Protein AF-R6WNU2-F1 (afdb_monomer_lite)

Foldseek 3Di:
DVLVVLLVVLVVQCVVCPDPPSVPVNVVSVVVNVVSVVVVVCCVPVVVVVVVVVVVVPPPPDPPPD

Sequence (66 aa):
MTALTSALALIPLALRGDLPGNEIQSP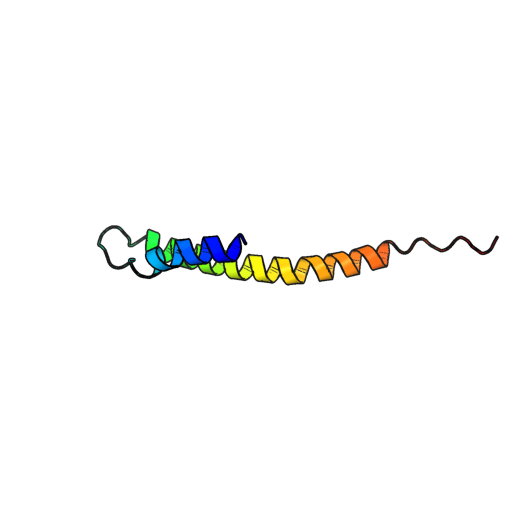MAKVILGGLLTSTFLNAFIIPIVYEWMHRHDKPANPENR

pLDDT: mean 74.25, std 11.82, range [53.5, 90.25]

Structure (mmCIF, N/CA/C/O backbone):
data_AF-R6WNU2-F1
#
_entry.id   AF-R6WNU2-F1
#
loop_
_atom_site.group_PDB
_atom_site.id
_atom_site.type_symbol
_atom_site.label_atom_id
_atom_site.label_alt_id
_atom_site.label_comp_id
_atom_site.label_asym_id
_atom_site.label_entity_id
_atom_site.label_seq_id
_atom_site.pdbx_PDB_ins_code
_atom_site.Cartn_x
_atom_site.Cartn_y
_atom_site.Cartn_z
_atom_site.occupancy
_atom_site.B_iso_or_equiv
_atom_site.auth_seq_id
_atom_site.auth_comp_id
_atom_site.auth_asym_id
_atom_site.auth_atom_id
_atom_site.pdbx_PDB_model_num
ATOM 1 N N . MET A 1 1 ? 5.604 -12.399 -0.238 1.00 67.69 1 MET A N 1
ATOM 2 C CA . MET A 1 1 ? 5.630 -12.641 1.223 1.00 67.69 1 MET A CA 1
ATOM 3 C C . MET A 1 1 ? 5.129 -11.433 2.010 1.00 67.69 1 MET A C 1
ATOM 5 O O . MET A 1 1 ? 4.102 -11.558 2.654 1.00 67.69 1 MET A O 1
ATOM 9 N N . THR A 1 2 ? 5.769 -10.263 1.917 1.00 78.06 2 THR A N 1
ATOM 10 C CA . THR A 1 2 ? 5.517 -9.108 2.807 1.00 78.06 2 THR A CA 1
ATOM 11 C C . THR A 1 2 ? 4.096 -8.533 2.740 1.00 78.06 2 THR A C 1
ATOM 13 O O . THR A 1 2 ? 3.457 -8.381 3.775 1.00 78.06 2 THR A O 1
ATOM 16 N N . ALA A 1 3 ? 3.557 -8.285 1.539 1.00 70.44 3 ALA A N 1
ATOM 17 C CA . ALA A 1 3 ? 2.219 -7.700 1.377 1.00 70.44 3 ALA A CA 1
ATOM 18 C C . ALA A 1 3 ? 1.091 -8.602 1.915 1.00 70.44 3 ALA A C 1
ATOM 20 O O . ALA A 1 3 ? 0.164 -8.117 2.557 1.00 70.44 3 ALA A O 1
ATOM 21 N N . LEU A 1 4 ? 1.201 -9.920 1.708 1.00 75.25 4 LEU A N 1
ATOM 22 C CA . LEU A 1 4 ? 0.262 -10.915 2.240 1.00 75.25 4 LEU A CA 1
ATOM 23 C C . LEU A 1 4 ? 0.285 -10.946 3.774 1.00 75.25 4 LEU A C 1
ATOM 25 O O . LEU A 1 4 ? -0.773 -10.943 4.396 1.00 75.25 4 LEU A O 1
ATOM 29 N N . THR A 1 5 ? 1.474 -10.914 4.383 1.00 77.75 5 THR A N 1
ATOM 30 C CA . THR A 1 5 ? 1.620 -10.869 5.846 1.00 77.75 5 THR A CA 1
ATOM 31 C C . THR A 1 5 ? 1.038 -9.583 6.437 1.00 77.75 5 THR A C 1
ATOM 33 O O . THR A 1 5 ? 0.297 -9.648 7.416 1.00 77.75 5 THR A O 1
ATOM 36 N N . SER A 1 6 ? 1.308 -8.418 5.834 1.00 74.00 6 SER A N 1
ATOM 37 C CA . SER A 1 6 ? 0.741 -7.142 6.291 1.00 74.00 6 SER A CA 1
ATOM 38 C C . SER A 1 6 ? -0.778 -7.078 6.110 1.00 74.00 6 SER A C 1
ATOM 40 O O . SER A 1 6 ? -1.472 -6.596 7.000 1.00 74.00 6 SER A O 1
ATOM 42 N N . ALA A 1 7 ? -1.312 -7.608 5.005 1.00 72.00 7 ALA A N 1
ATOM 43 C CA . ALA A 1 7 ? -2.754 -7.691 4.790 1.00 72.00 7 ALA A CA 1
ATOM 44 C C . ALA A 1 7 ? -3.429 -8.577 5.852 1.00 72.00 7 ALA A C 1
ATOM 46 O O . ALA A 1 7 ? -4.389 -8.143 6.483 1.00 72.00 7 ALA A O 1
ATOM 47 N N . LEU A 1 8 ? -2.889 -9.772 6.122 1.00 78.69 8 LEU A N 1
ATOM 48 C CA . LEU A 1 8 ? -3.408 -10.683 7.151 1.00 78.69 8 LEU A CA 1
ATOM 49 C C . LEU A 1 8 ? -3.372 -10.079 8.563 1.00 78.69 8 LEU A C 1
ATOM 51 O O . LEU A 1 8 ? -4.314 -10.274 9.329 1.00 78.69 8 LEU A O 1
ATOM 55 N N . ALA A 1 9 ? -2.332 -9.309 8.895 1.00 72.31 9 ALA A N 1
ATOM 56 C CA . ALA A 1 9 ? -2.219 -8.621 10.182 1.00 72.31 9 ALA A CA 1
ATOM 57 C C . ALA A 1 9 ? -3.232 -7.469 10.347 1.00 72.31 9 ALA A C 1
ATOM 59 O O . ALA A 1 9 ? -3.675 -7.193 11.461 1.00 72.31 9 ALA A O 1
ATOM 60 N N . LEU A 1 10 ? -3.622 -6.808 9.251 1.00 67.19 10 LEU A N 1
ATOM 61 C CA . LEU A 1 10 ? -4.523 -5.649 9.273 1.00 67.19 10 LEU A CA 1
ATOM 62 C C . LEU A 1 10 ? -6.011 -6.018 9.165 1.00 67.19 10 LEU A C 1
ATOM 64 O O . LEU A 1 10 ? -6.852 -5.244 9.617 1.00 67.19 10 LEU A O 1
ATOM 68 N N . ILE A 1 11 ? -6.356 -7.195 8.633 1.00 72.69 11 ILE A N 1
ATOM 69 C CA . ILE A 1 11 ? -7.739 -7.707 8.561 1.00 72.69 11 ILE A CA 1
ATOM 70 C C . ILE A 1 11 ? -8.471 -7.681 9.921 1.00 72.69 11 ILE A C 1
ATOM 72 O O . ILE A 1 11 ? -9.569 -7.120 9.982 1.00 72.69 11 ILE A O 1
ATOM 76 N N . PRO A 1 12 ? -7.921 -8.223 11.028 1.00 65.81 12 PRO A N 1
ATOM 77 C CA . PRO A 1 12 ? -8.613 -8.194 12.317 1.00 65.81 12 PRO A CA 1
ATOM 78 C C . PRO A 1 12 ? -8.738 -6.777 12.892 1.00 65.81 12 PRO A C 1
ATOM 80 O O . PRO A 1 12 ? -9.723 -6.497 13.569 1.00 65.81 12 PRO A O 1
ATOM 83 N N . LEU A 1 13 ? -7.796 -5.874 12.598 1.00 65.50 13 LEU A N 1
ATOM 84 C CA . LEU A 1 13 ? -7.852 -4.474 13.033 1.00 65.50 13 LEU A CA 1
ATOM 85 C C . LEU A 1 13 ? -8.905 -3.673 12.250 1.00 65.50 13 LEU A C 1
ATOM 87 O O . LEU A 1 13 ? -9.619 -2.859 12.830 1.00 65.50 13 LEU A O 1
ATOM 91 N N . ALA A 1 14 ? -9.048 -3.948 10.951 1.00 62.09 14 ALA A N 1
ATOM 92 C CA . ALA A 1 14 ? -10.073 -3.350 10.101 1.00 62.09 14 ALA A CA 1
ATOM 93 C C . ALA A 1 14 ? -11.495 -3.819 10.466 1.00 62.09 14 ALA A C 1
ATOM 95 O O . ALA A 1 14 ? -12.441 -3.044 10.341 1.00 62.09 14 ALA A O 1
ATOM 96 N N . LEU A 1 15 ? -11.645 -5.068 10.929 1.00 64.00 15 LEU A N 1
ATOM 97 C CA . LEU A 1 15 ? -12.935 -5.654 11.318 1.00 64.00 15 LEU A CA 1
ATOM 98 C C . LEU A 1 15 ? -13.334 -5.362 12.776 1.00 64.00 15 LEU A C 1
ATOM 100 O O . LEU A 1 15 ? -14.521 -5.272 13.066 1.00 64.00 15 LEU A O 1
ATOM 104 N N . ARG A 1 16 ? -12.376 -5.198 13.700 1.00 58.62 16 ARG A N 1
ATOM 105 C CA . ARG A 1 16 ? -12.627 -4.924 15.135 1.00 58.62 16 ARG A CA 1
ATOM 106 C C . ARG A 1 16 ? -12.616 -3.429 15.490 1.00 58.62 16 ARG A C 1
ATOM 108 O O . ARG A 1 16 ? -12.347 -3.061 16.629 1.00 58.62 16 ARG A O 1
ATOM 115 N N . GLY A 1 17 ? -12.902 -2.558 14.523 1.00 57.84 17 GLY A N 1
ATOM 116 C CA . GLY A 1 17 ? -12.892 -1.100 14.691 1.00 57.84 17 GLY A CA 1
ATOM 117 C C . GLY A 1 17 ? -14.040 -0.503 15.518 1.00 57.84 17 GLY A C 1
ATOM 118 O O . GLY A 1 17 ? -14.071 0.712 15.659 1.00 57.84 17 GLY A O 1
ATOM 119 N N . ASP A 1 18 ? -14.963 -1.320 16.032 1.00 55.34 18 ASP A N 1
ATOM 120 C CA . ASP A 1 18 ? -16.238 -0.892 16.640 1.00 55.34 18 ASP A CA 1
ATOM 121 C C . ASP A 1 18 ? -16.166 -0.635 18.164 1.00 55.34 18 ASP A C 1
ATOM 123 O O . ASP A 1 18 ? -17.151 -0.268 18.795 1.00 55.34 18 ASP A O 1
ATOM 127 N N . LEU A 1 19 ? -14.996 -0.820 18.789 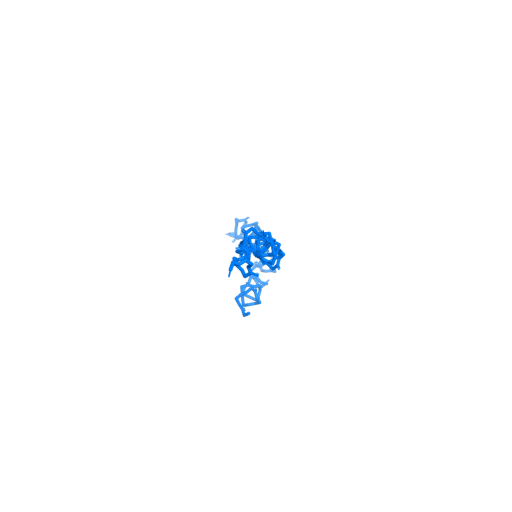1.00 59.25 19 LEU A N 1
ATOM 128 C CA . LEU A 1 19 ? -14.815 -0.597 20.229 1.00 59.25 19 LEU A CA 1
ATOM 129 C C . LEU A 1 19 ? -14.541 0.895 20.535 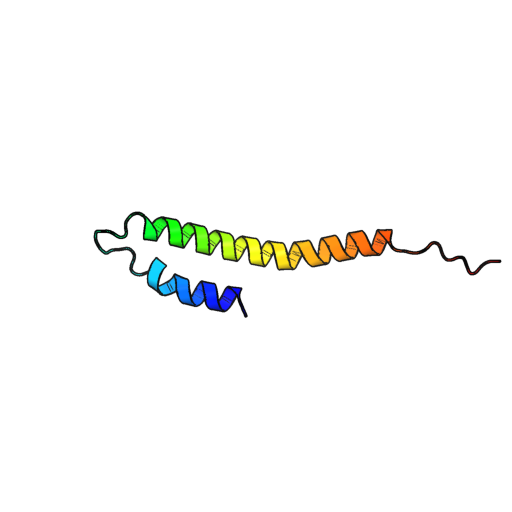1.00 59.25 19 LEU A C 1
ATOM 131 O O . LEU A 1 19 ? -13.686 1.497 19.872 1.00 59.25 19 LEU A O 1
ATOM 135 N N . PRO A 1 20 ? -15.188 1.498 21.556 1.00 54.00 20 PRO A N 1
ATOM 136 C CA . PRO A 1 20 ? -14.927 2.881 21.959 1.00 54.00 20 PRO A CA 1
ATOM 137 C C . PRO A 1 20 ? -13.452 3.051 22.359 1.00 54.00 20 PRO A C 1
ATOM 139 O O . PRO A 1 20 ? -12.933 2.306 23.189 1.00 54.00 20 PRO A O 1
ATOM 142 N N . GLY A 1 21 ? -12.763 4.001 21.715 1.00 64.62 21 GLY A N 1
ATOM 143 C CA . GLY A 1 21 ? -11.303 4.184 21.784 1.00 64.62 21 GLY A CA 1
ATOM 144 C C . GLY A 1 21 ? -10.546 3.825 20.495 1.00 64.62 21 GLY A C 1
ATOM 145 O O . GLY A 1 21 ? -9.378 4.185 20.357 1.00 64.62 21 GLY A O 1
ATOM 146 N N . ASN A 1 22 ? -11.204 3.184 19.519 1.00 61.91 22 ASN A N 1
ATOM 147 C CA . ASN A 1 22 ? -10.593 2.769 18.247 1.00 61.91 22 ASN A CA 1
ATOM 148 C C . ASN A 1 22 ? -10.949 3.659 17.037 1.00 61.91 22 ASN A C 1
ATOM 150 O O . ASN A 1 22 ? -10.614 3.336 15.894 1.00 61.91 22 ASN A O 1
ATOM 154 N N . GLU A 1 23 ? -11.576 4.807 17.292 1.00 68.62 23 GLU A N 1
ATOM 155 C CA . GLU A 1 23 ? -12.075 5.774 16.301 1.00 68.62 23 GLU A CA 1
ATOM 156 C C . GLU A 1 23 ? -10.978 6.315 15.371 1.00 68.62 23 GLU A C 1
ATOM 158 O O . GLU A 1 23 ? -11.253 6.659 14.225 1.00 68.62 23 GLU A O 1
ATOM 163 N N . ILE A 1 24 ? -9.722 6.337 15.836 1.00 69.44 24 ILE A N 1
ATOM 164 C CA . ILE A 1 24 ? -8.547 6.765 15.056 1.00 69.44 24 ILE A CA 1
ATOM 165 C C . ILE A 1 24 ? -7.819 5.569 14.421 1.00 69.44 24 ILE A C 1
ATOM 167 O O . ILE A 1 24 ? -7.294 5.671 13.311 1.00 69.44 24 ILE A O 1
ATOM 171 N N . GLN A 1 25 ? -7.812 4.402 15.073 1.00 66.50 25 GLN A N 1
ATOM 172 C CA . GLN A 1 25 ? -7.146 3.210 14.533 1.00 66.50 25 GLN A CA 1
ATOM 173 C C . GLN A 1 25 ? -7.895 2.618 13.335 1.00 66.50 25 GLN A C 1
ATOM 175 O O . GLN A 1 25 ? -7.258 2.169 12.386 1.00 66.50 25 GLN A O 1
ATOM 180 N N . SER A 1 26 ? -9.230 2.667 13.334 1.00 71.44 26 SER A N 1
ATOM 181 C CA . SER A 1 26 ? -10.057 2.205 12.212 1.00 71.44 26 SER A CA 1
ATOM 182 C C . SER A 1 26 ? -9.767 2.953 10.890 1.00 71.44 26 SER A C 1
ATOM 184 O O . SER A 1 26 ? -9.500 2.290 9.880 1.00 71.44 26 SER A O 1
ATOM 186 N N . PRO A 1 27 ? -9.734 4.305 10.838 1.00 78.00 27 PRO A N 1
ATOM 187 C CA . PRO A 1 27 ? -9.351 5.028 9.625 1.00 78.00 27 PRO A CA 1
ATOM 188 C C . PRO A 1 27 ? -7.867 4.858 9.274 1.00 78.00 27 PRO A C 1
ATOM 190 O O . PRO A 1 27 ? -7.552 4.672 8.099 1.00 78.00 27 PRO A O 1
ATOM 193 N N . MET A 1 28 ? -6.960 4.834 10.257 1.00 81.00 28 MET A N 1
ATOM 194 C CA . MET A 1 28 ? -5.530 4.600 10.005 1.00 81.00 28 MET A CA 1
ATOM 195 C C . MET A 1 28 ? -5.273 3.228 9.370 1.00 81.00 28 MET A C 1
ATOM 197 O O . MET A 1 28 ? -4.548 3.129 8.381 1.00 81.00 28 MET A O 1
ATOM 201 N N . ALA A 1 29 ? -5.920 2.172 9.871 1.00 79.19 29 ALA A N 1
ATOM 202 C CA . ALA A 1 29 ? -5.799 0.826 9.319 1.00 79.19 29 ALA A CA 1
ATOM 203 C C . ALA A 1 29 ? -6.282 0.758 7.863 1.00 79.19 29 ALA A C 1
ATOM 205 O O . ALA A 1 29 ? -5.622 0.136 7.031 1.00 79.19 29 ALA A O 1
ATOM 206 N N . LYS A 1 30 ? -7.390 1.439 7.532 1.00 81.50 30 LYS A N 1
ATOM 207 C CA . LYS A 1 30 ? -7.910 1.524 6.155 1.00 81.50 30 LYS A CA 1
ATOM 208 C C . LYS A 1 30 ? -6.935 2.231 5.211 1.00 81.50 30 LYS A C 1
ATOM 210 O O . LYS A 1 30 ? -6.692 1.726 4.116 1.00 81.50 30 LYS A O 1
ATOM 215 N N . VAL A 1 31 ? -6.347 3.354 5.635 1.00 88.06 31 VAL A N 1
ATOM 216 C CA . VAL A 1 31 ? -5.344 4.087 4.838 1.00 88.06 31 VAL A CA 1
ATOM 217 C C . VAL A 1 31 ? -4.107 3.223 4.590 1.00 88.06 31 VAL A C 1
ATOM 219 O O . VAL A 1 31 ? -3.644 3.131 3.455 1.00 88.06 31 VAL A O 1
ATOM 222 N N . ILE A 1 32 ? -3.605 2.537 5.619 1.00 85.19 32 ILE A N 1
ATOM 223 C CA . ILE A 1 32 ? -2.430 1.662 5.504 1.00 85.19 32 ILE A CA 1
ATOM 224 C C . ILE A 1 32 ? -2.711 0.486 4.558 1.00 85.19 32 ILE A C 1
ATOM 226 O O . ILE A 1 32 ? -1.883 0.193 3.698 1.00 85.19 32 ILE A O 1
ATOM 230 N N . LEU A 1 33 ? -3.881 -0.155 4.663 1.00 83.00 33 LEU A N 1
ATOM 231 C CA . LEU A 1 33 ? -4.307 -1.229 3.756 1.00 83.00 33 LEU A CA 1
ATOM 232 C C . LEU A 1 33 ? -4.362 -0.760 2.295 1.00 83.00 33 LEU A C 1
ATOM 234 O O . LEU A 1 33 ? -3.826 -1.430 1.411 1.00 83.00 33 LEU A O 1
ATOM 238 N N . GLY A 1 34 ? -4.963 0.405 2.042 1.00 87.19 34 GLY A N 1
ATOM 239 C CA . GLY A 1 34 ? -5.025 0.995 0.703 1.00 87.19 34 GLY A CA 1
ATOM 240 C C . GLY A 1 34 ? -3.646 1.380 0.157 1.00 87.19 34 GLY A C 1
ATOM 241 O O . GLY A 1 34 ? -3.344 1.117 -1.010 1.00 87.19 34 GLY A O 1
ATOM 242 N N . GLY A 1 35 ? -2.782 1.940 1.008 1.00 88.75 35 GLY A N 1
ATOM 243 C CA . GLY A 1 35 ? -1.406 2.298 0.667 1.00 88.75 35 GLY A CA 1
ATOM 244 C C . GLY A 1 35 ? -0.546 1.077 0.346 1.00 88.75 35 GLY A C 1
ATOM 245 O O . GLY A 1 35 ? 0.175 1.084 -0.648 1.00 88.75 35 GLY A O 1
ATOM 246 N N . LEU A 1 36 ? -0.674 -0.002 1.122 1.00 87.19 36 LEU A N 1
ATOM 247 C CA . LEU A 1 36 ? 0.006 -1.276 0.874 1.00 87.19 36 LEU A CA 1
ATOM 248 C C . LEU A 1 36 ? -0.420 -1.906 -0.449 1.00 87.19 36 LEU A C 1
ATOM 250 O O . LEU A 1 36 ? 0.440 -2.339 -1.216 1.00 87.19 36 LEU A O 1
ATOM 254 N N . LEU A 1 37 ? -1.725 -1.939 -0.732 1.00 86.00 37 LEU A N 1
ATOM 255 C CA . LEU A 1 37 ? -2.237 -2.436 -2.009 1.00 86.00 37 LEU A CA 1
ATOM 256 C C . LEU A 1 37 ? -1.690 -1.610 -3.172 1.00 86.00 37 LEU A C 1
ATOM 258 O O . LEU A 1 37 ? -1.086 -2.167 -4.088 1.00 86.00 37 LEU A O 1
ATOM 262 N N . THR A 1 38 ? -1.828 -0.285 -3.095 1.00 89.00 38 THR A N 1
ATOM 263 C CA . THR A 1 38 ? -1.374 0.630 -4.149 1.00 89.00 38 THR A CA 1
ATOM 264 C C . THR A 1 38 ? 0.132 0.537 -4.360 1.00 89.00 38 THR A C 1
ATOM 266 O O . THR A 1 38 ? 0.573 0.405 -5.493 1.00 89.00 38 THR A O 1
ATOM 269 N N . SER A 1 39 ? 0.929 0.540 -3.290 1.00 86.75 39 SER A N 1
ATOM 270 C CA . SER A 1 39 ? 2.391 0.456 -3.359 1.00 86.75 39 SER A CA 1
ATOM 271 C C . SER A 1 39 ? 2.867 -0.892 -3.896 1.00 86.75 39 SER A C 1
ATOM 273 O O . SER A 1 39 ? 3.798 -0.925 -4.694 1.00 86.75 39 SER A O 1
ATOM 275 N N . THR A 1 40 ? 2.205 -1.996 -3.536 1.00 87.38 40 THR A N 1
ATOM 276 C CA . THR A 1 40 ? 2.532 -3.325 -4.078 1.00 87.38 40 THR A CA 1
ATOM 277 C C . THR A 1 40 ? 2.255 -3.381 -5.577 1.00 87.38 40 THR A C 1
ATOM 279 O O . THR A 1 40 ? 3.088 -3.872 -6.337 1.00 87.38 40 THR A O 1
ATOM 282 N N . PHE A 1 41 ? 1.108 -2.846 -6.005 1.00 89.75 41 PHE A N 1
ATOM 283 C CA . PHE A 1 41 ? 0.733 -2.795 -7.415 1.00 89.75 41 PHE A CA 1
ATOM 284 C C . PHE A 1 41 ? 1.676 -1.886 -8.202 1.00 89.75 41 PHE A C 1
ATOM 286 O O . PHE A 1 41 ? 2.216 -2.301 -9.225 1.00 89.75 41 PHE A O 1
ATOM 293 N N . LEU A 1 42 ? 1.951 -0.683 -7.683 1.00 90.06 42 LEU A N 1
ATOM 294 C CA . LEU A 1 42 ? 2.933 0.225 -8.263 1.00 90.06 42 LEU A CA 1
ATOM 295 C C . LEU A 1 42 ? 4.282 -0.467 -8.371 1.00 90.06 42 LEU A C 1
ATOM 297 O O . LEU A 1 42 ? 4.826 -0.493 -9.453 1.00 90.06 42 LEU A O 1
ATOM 301 N N . ASN A 1 43 ? 4.800 -1.086 -7.315 1.00 87.44 43 ASN A N 1
ATOM 302 C CA . ASN A 1 43 ? 6.098 -1.753 -7.352 1.00 87.44 43 ASN A CA 1
ATOM 303 C C . ASN A 1 43 ? 6.156 -2.865 -8.415 1.00 87.44 43 ASN A C 1
ATOM 305 O O . ASN A 1 43 ? 7.120 -2.947 -9.170 1.00 87.44 43 ASN A O 1
ATOM 309 N N . ALA A 1 44 ? 5.105 -3.682 -8.519 1.00 86.88 44 ALA A N 1
ATOM 310 C CA . ALA A 1 44 ? 5.022 -4.750 -9.510 1.00 86.88 44 ALA A CA 1
ATOM 311 C C . ALA A 1 44 ? 4.969 -4.236 -10.962 1.00 86.88 44 ALA A C 1
ATOM 313 O O . ALA A 1 44 ? 5.443 -4.937 -11.847 1.00 86.88 44 ALA A O 1
ATOM 314 N N . PHE A 1 45 ? 4.423 -3.038 -11.211 1.00 89.38 45 PHE A N 1
ATOM 315 C CA . PHE A 1 45 ? 4.310 -2.442 -12.553 1.00 89.38 45 PHE A CA 1
ATOM 316 C C . PHE A 1 45 ? 5.425 -1.437 -12.883 1.00 89.38 45 PHE A C 1
ATOM 318 O O . PHE A 1 45 ? 5.994 -1.478 -13.968 1.00 89.38 45 PHE A O 1
ATOM 325 N N . ILE A 1 46 ? 5.775 -0.543 -11.961 1.00 90.25 46 ILE A N 1
ATOM 326 C CA . ILE A 1 46 ? 6.822 0.474 -12.122 1.00 90.25 46 ILE A CA 1
ATOM 327 C C . ILE A 1 46 ? 8.183 -0.172 -12.306 1.00 90.25 46 ILE A C 1
ATOM 329 O O . ILE A 1 46 ? 8.903 0.244 -13.206 1.00 90.25 46 ILE A O 1
ATOM 333 N N . ILE A 1 47 ? 8.548 -1.179 -11.505 1.00 89.25 47 ILE A N 1
ATOM 334 C CA . ILE A 1 47 ? 9.872 -1.797 -11.633 1.00 89.25 47 ILE A CA 1
ATOM 335 C C . ILE A 1 47 ? 10.107 -2.383 -13.032 1.00 89.25 47 ILE A C 1
ATOM 337 O O . ILE A 1 47 ? 11.124 -2.023 -13.620 1.00 89.25 47 ILE A O 1
ATOM 341 N N . PRO A 1 48 ? 9.226 -3.219 -13.621 1.00 84.44 48 PRO A N 1
ATOM 342 C CA . PRO A 1 48 ? 9.466 -3.729 -14.968 1.00 84.44 48 PRO A CA 1
ATOM 343 C C . PRO A 1 48 ? 9.442 -2.626 -16.028 1.00 84.44 48 PRO A C 1
ATOM 345 O O . PRO A 1 48 ? 10.260 -2.672 -16.939 1.00 84.44 48 PRO A O 1
ATOM 348 N N . ILE A 1 49 ? 8.578 -1.610 -15.901 1.00 88.06 49 ILE A N 1
ATOM 349 C CA . ILE A 1 49 ? 8.536 -0.478 -16.844 1.00 88.06 49 ILE A CA 1
ATOM 350 C C . ILE A 1 49 ? 9.847 0.313 -16.805 1.00 88.06 49 ILE A C 1
ATOM 352 O O . ILE A 1 49 ? 10.434 0.600 -17.846 1.00 88.06 49 ILE A O 1
ATOM 356 N N . VAL A 1 50 ? 10.325 0.654 -15.608 1.00 88.56 50 VAL A N 1
ATOM 357 C CA . VAL A 1 50 ? 11.577 1.395 -15.421 1.00 88.56 50 VAL A CA 1
ATOM 358 C C . VAL A 1 50 ? 12.772 0.548 -15.846 1.00 88.56 50 VAL A C 1
ATOM 360 O O . VAL A 1 50 ? 13.681 1.071 -16.482 1.00 88.56 50 VAL A O 1
ATOM 363 N N . TYR A 1 51 ? 12.762 -0.754 -15.554 1.00 86.69 51 TYR A N 1
ATOM 364 C CA . TYR A 1 51 ? 13.808 -1.674 -15.990 1.00 86.69 51 TYR A CA 1
ATOM 365 C C . TYR A 1 51 ? 13.880 -1.762 -17.518 1.00 86.69 51 TYR A C 1
ATOM 367 O O . TYR A 1 51 ? 14.964 -1.647 -18.078 1.00 86.69 51 TYR A O 1
ATOM 375 N N . GLU A 1 52 ? 12.746 -1.900 -18.209 1.00 84.06 52 GLU A N 1
ATOM 376 C CA . GLU A 1 52 ? 12.698 -1.963 -19.676 1.00 84.06 52 GLU A CA 1
ATOM 377 C C . GLU A 1 52 ? 13.106 -0.622 -20.305 1.00 84.06 52 GLU A C 1
ATOM 379 O O . GLU A 1 52 ? 13.864 -0.596 -21.274 1.00 84.06 52 GLU A O 1
ATOM 384 N N . TRP A 1 53 ? 12.701 0.501 -19.704 1.00 86.62 53 TRP A N 1
ATOM 385 C CA . TRP A 1 53 ? 13.122 1.832 -20.137 1.00 86.62 53 TRP A CA 1
ATOM 386 C C . TRP A 1 53 ? 14.629 2.044 -19.969 1.00 86.62 53 TRP A C 1
ATOM 388 O O . TRP A 1 53 ? 15.294 2.462 -20.911 1.00 86.62 53 TRP A O 1
ATOM 398 N N . MET A 1 54 ? 15.191 1.701 -18.809 1.00 86.31 54 MET A N 1
ATOM 399 C CA . MET A 1 54 ? 16.623 1.833 -18.539 1.00 86.31 54 MET A CA 1
ATOM 400 C C . MET A 1 54 ? 17.451 0.879 -19.409 1.00 86.31 54 MET A C 1
ATOM 402 O O . MET A 1 54 ? 18.431 1.305 -20.009 1.00 86.31 54 MET A O 1
ATOM 406 N N . HIS A 1 55 ? 17.015 -0.374 -19.580 1.00 76.88 55 HIS A N 1
ATOM 407 C CA . HIS A 1 55 ? 17.691 -1.349 -20.442 1.00 76.88 55 HIS A CA 1
ATOM 408 C C . HIS A 1 55 ? 17.692 -0.936 -21.923 1.00 76.88 55 HIS A C 1
ATOM 410 O O . HIS A 1 55 ? 18.626 -1.246 -22.658 1.00 76.88 55 HIS A O 1
ATOM 416 N N . ARG A 1 56 ? 16.679 -0.187 -22.380 1.00 66.81 56 ARG A N 1
ATOM 417 C CA . ARG A 1 56 ? 16.674 0.410 -23.726 1.00 66.81 56 ARG A CA 1
ATOM 418 C C . ARG A 1 56 ? 17.722 1.509 -23.899 1.00 66.81 56 ARG A C 1
ATOM 420 O O . ARG A 1 56 ? 18.209 1.678 -25.016 1.00 66.81 56 ARG A O 1
ATOM 427 N N . HIS A 1 57 ? 18.071 2.226 -22.830 1.00 61.97 57 HIS A N 1
ATOM 428 C CA . HIS A 1 57 ? 19.128 3.247 -22.839 1.00 61.97 57 HIS A CA 1
ATOM 429 C C . HIS A 1 57 ? 20.529 2.662 -22.642 1.00 61.97 57 HIS A C 1
ATOM 431 O O . HIS A 1 57 ? 21.501 3.285 -23.051 1.00 61.97 57 HIS A O 1
ATOM 437 N N . ASP A 1 58 ? 20.624 1.447 -22.100 1.00 59.44 58 ASP A N 1
ATOM 438 C CA . ASP A 1 58 ? 21.872 0.701 -21.899 1.00 59.44 58 ASP A CA 1
ATOM 439 C C . ASP A 1 58 ? 22.205 -0.254 -23.058 1.00 59.44 58 ASP A C 1
ATOM 441 O O . ASP A 1 58 ? 22.986 -1.188 -22.896 1.00 59.44 58 ASP A O 1
ATOM 445 N N . LYS A 1 59 ? 21.634 -0.048 -24.257 1.00 57.34 59 LYS A N 1
ATOM 446 C CA . LYS A 1 59 ? 22.198 -0.659 -25.469 1.00 57.34 59 LYS A CA 1
ATOM 447 C C . LYS A 1 59 ? 23.579 -0.032 -25.683 1.00 57.34 59 LYS A C 1
ATOM 449 O O . LYS A 1 59 ? 23.636 1.125 -26.109 1.00 57.34 59 LYS A O 1
ATOM 454 N N . PRO A 1 60 ? 24.688 -0.760 -25.450 1.00 53.50 60 PRO A N 1
ATOM 455 C CA . PRO A 1 60 ? 25.978 -0.249 -25.853 1.00 53.50 60 PRO A CA 1
ATOM 456 C C . PRO A 1 60 ? 25.927 -0.150 -27.374 1.00 53.50 60 PRO A C 1
ATOM 458 O O . PRO A 1 60 ? 25.526 -1.096 -28.057 1.00 53.50 60 PRO A O 1
ATOM 461 N N . ALA A 1 61 ? 26.279 1.017 -27.908 1.00 62.09 61 ALA A N 1
ATOM 462 C CA . ALA A 1 61 ? 26.567 1.156 -29.322 1.00 62.09 61 ALA A CA 1
ATOM 463 C C . ALA A 1 61 ? 27.590 0.072 -29.683 1.00 62.09 61 ALA A C 1
ATOM 465 O O . ALA A 1 61 ? 28.736 0.132 -29.244 1.00 62.09 61 ALA A O 1
ATOM 466 N N . ASN A 1 62 ? 27.127 -0.953 -30.400 1.00 60.94 62 ASN A N 1
ATOM 467 C CA . ASN A 1 62 ? 27.927 -2.076 -30.858 1.00 60.94 62 ASN A CA 1
ATOM 468 C C . ASN A 1 62 ? 29.186 -1.542 -31.570 1.00 60.94 62 ASN A C 1
ATOM 470 O O . ASN A 1 62 ? 29.032 -0.917 -32.623 1.00 60.94 62 ASN A O 1
ATOM 474 N N . PRO A 1 63 ? 30.405 -1.751 -31.037 1.00 58.09 63 PRO A N 1
ATOM 475 C CA . PRO A 1 63 ? 31.626 -1.359 -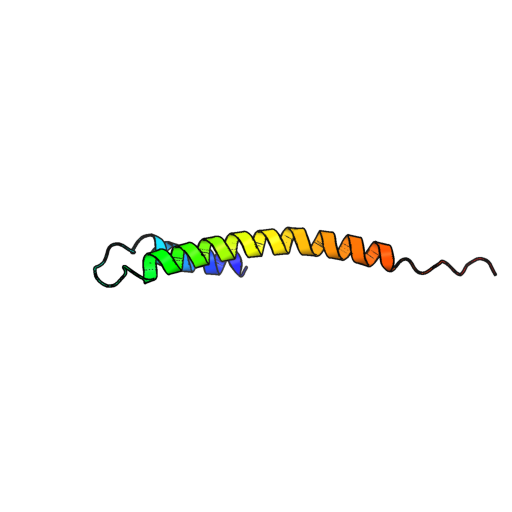31.721 1.00 58.09 63 PRO A CA 1
ATOM 476 C C . PRO A 1 63 ? 32.151 -2.461 -32.656 1.00 58.09 63 PRO A C 1
ATOM 478 O O . PRO A 1 63 ? 33.235 -2.301 -33.210 1.00 58.09 63 PRO A O 1
ATOM 481 N N . GLU A 1 64 ? 31.407 -3.552 -32.880 1.00 61.03 64 GLU A N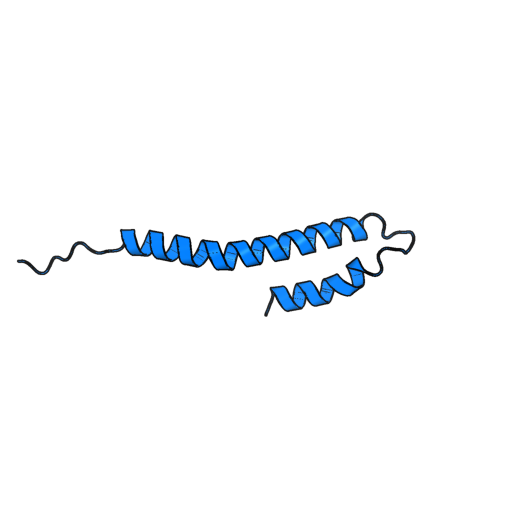 1
ATOM 482 C CA . GLU A 1 64 ? 31.790 -4.658 -33.772 1.00 61.03 64 GLU A CA 1
ATOM 483 C C . GLU A 1 64 ? 31.602 -4.303 -35.263 1.00 61.03 64 GLU A C 1
ATOM 485 O O . GLU A 1 64 ? 30.867 -4.949 -36.005 1.00 61.03 64 GLU A O 1
ATOM 490 N N . ASN A 1 65 ? 32.235 -3.212 -35.698 1.00 56.94 65 ASN A N 1
ATOM 491 C CA . ASN A 1 65 ? 32.527 -2.922 -37.103 1.00 56.94 65 ASN A CA 1
ATOM 492 C C . ASN A 1 65 ? 33.776 -2.028 -37.216 1.00 56.94 65 ASN A C 1
ATOM 494 O O . ASN A 1 65 ? 33.714 -0.902 -37.719 1.00 56.94 65 ASN A O 1
ATOM 498 N N . ARG A 1 66 ? 34.905 -2.504 -36.686 1.00 58.78 66 ARG A N 1
ATOM 499 C CA . ARG A 1 66 ? 36.233 -1.950 -36.967 1.00 58.78 66 ARG A CA 1
ATOM 500 C C . ARG A 1 66 ? 37.239 -3.058 -37.204 1.00 58.78 66 ARG A C 1
ATOM 502 O O . ARG A 1 66 ? 37.200 -4.039 -36.434 1.00 58.78 66 ARG A O 1
#

Secondary structure (DSSP, 8-state):
-HHHHHHHHHHHHHHSTTSTT-TTHHHHHHHHHHHHHHHHHHHHHHHHHHHHHHHHHT--------

Radius of gyration: 21.27 Å; chains: 1; bounding box: 52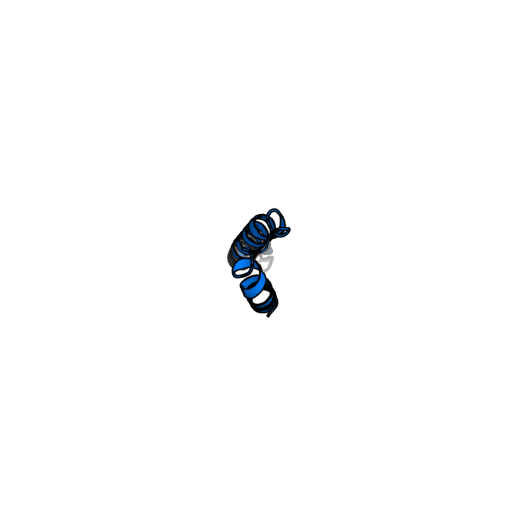×19×59 Å